Protein AF-A0A6I7Q0B2-F1 (afdb_monomer_lite)

Sequence (100 aa):
MFHTGYSILVLSMLLAWSSLLLGLSLFSLRSPLAFAQWVGPYFWLKNRFSWTEKTDRRFSYASGLLLLAGMASSKFILGGVFVTAAFRLWASPFAFLFQP

pLDDT: mean 74.47, std 11.18, range [42.38, 88.12]

Radius of gyration: 20.96 Å; chains: 1; bounding box: 53×22×55 Å

Structure (mmCIF, N/CA/C/O backbone):
data_AF-A0A6I7Q0B2-F1
#
_entry.id   AF-A0A6I7Q0B2-F1
#
loop_
_atom_site.group_PDB
_atom_site.id
_atom_site.type_symbol
_atom_site.label_atom_id
_atom_site.label_alt_id
_atom_site.label_comp_id
_atom_site.label_asym_id
_atom_site.label_entity_id
_atom_site.label_seq_id
_atom_site.pdbx_PDB_ins_code
_atom_site.Cartn_x
_atom_site.Cartn_y
_atom_site.Cartn_z
_atom_site.occupancy
_atom_site.B_iso_or_equiv
_atom_site.auth_seq_id
_atom_site.auth_comp_id
_atom_site.auth_asym_id
_atom_site.auth_atom_id
_atom_site.pdbx_PDB_model_num
ATOM 1 N N . MET A 1 1 ? 15.271 -9.897 -27.516 1.00 45.62 1 MET A N 1
ATOM 2 C CA . MET A 1 1 ? 13.807 -9.678 -27.594 1.00 45.62 1 MET A CA 1
ATOM 3 C C . MET A 1 1 ? 13.029 -10.203 -26.379 1.00 45.62 1 MET A C 1
ATOM 5 O O . MET A 1 1 ? 12.013 -9.615 -26.055 1.00 45.62 1 MET A O 1
ATOM 9 N N . PHE A 1 2 ? 13.495 -11.237 -25.660 1.00 42.38 2 PHE A N 1
ATOM 10 C CA . PHE A 1 2 ? 12.788 -11.762 -24.475 1.00 42.38 2 PHE A CA 1
ATOM 11 C C . PHE A 1 2 ? 12.894 -10.890 -23.206 1.00 42.38 2 PHE A C 1
ATOM 13 O O . PHE A 1 2 ? 11.974 -10.897 -22.400 1.00 42.38 2 PHE A O 1
ATOM 20 N N . HIS A 1 3 ? 13.943 -10.076 -23.032 1.00 50.81 3 HIS A N 1
ATOM 21 C CA . HIS A 1 3 ? 14.107 -9.247 -21.823 1.00 50.81 3 HIS A CA 1
ATOM 22 C C . HIS A 1 3 ? 13.149 -8.049 -21.721 1.00 50.81 3 HIS A C 1
ATOM 24 O O . HIS A 1 3 ? 12.774 -7.666 -20.617 1.00 50.81 3 HIS A O 1
ATOM 30 N N . THR A 1 4 ? 12.715 -7.475 -22.845 1.00 56.50 4 THR A N 1
ATOM 31 C CA . THR A 1 4 ? 11.811 -6.312 -22.856 1.00 56.50 4 THR A CA 1
ATOM 32 C C . THR A 1 4 ? 10.398 -6.665 -22.384 1.00 56.50 4 THR A C 1
ATOM 34 O O . THR A 1 4 ? 9.772 -5.860 -21.700 1.00 56.50 4 THR A O 1
ATOM 37 N N . GLY A 1 5 ? 9.919 -7.883 -22.669 1.00 60.19 5 GLY A N 1
ATOM 38 C CA . GLY A 1 5 ? 8.605 -8.357 -22.217 1.00 60.19 5 GLY A CA 1
ATOM 39 C C . GLY A 1 5 ? 8.504 -8.502 -20.695 1.00 60.19 5 GLY A C 1
ATOM 40 O O . GLY A 1 5 ? 7.542 -8.025 -20.097 1.00 60.19 5 GLY A O 1
ATOM 41 N N . TYR A 1 6 ? 9.527 -9.078 -20.049 1.00 64.31 6 TYR A N 1
ATOM 42 C CA . TYR A 1 6 ? 9.564 -9.221 -18.587 1.00 64.31 6 TYR A CA 1
ATOM 43 C C . TYR A 1 6 ? 9.599 -7.870 -17.868 1.00 64.31 6 TYR A C 1
ATOM 45 O O . TYR A 1 6 ? 8.915 -7.697 -16.864 1.00 64.31 6 TYR A O 1
ATOM 53 N N . SER A 1 7 ? 10.348 -6.893 -18.387 1.00 66.12 7 SER A N 1
ATOM 54 C CA . SER A 1 7 ? 10.412 -5.557 -17.785 1.00 66.12 7 SER A CA 1
ATOM 55 C C . SER A 1 7 ? 9.065 -4.835 -17.820 1.00 66.12 7 SER A C 1
ATOM 57 O O . SER A 1 7 ? 8.691 -4.213 -16.828 1.00 66.12 7 SER A O 1
ATOM 59 N N . ILE A 1 8 ? 8.312 -4.953 -18.918 1.00 72.31 8 ILE A N 1
ATOM 60 C CA . ILE A 1 8 ? 6.970 -4.363 -19.042 1.00 72.31 8 ILE A CA 1
ATOM 61 C C . ILE A 1 8 ? 5.995 -5.052 -18.084 1.00 72.31 8 ILE A C 1
ATOM 63 O O . ILE A 1 8 ? 5.271 -4.375 -17.363 1.00 72.31 8 ILE A O 1
ATOM 67 N N . LEU A 1 9 ? 6.022 -6.385 -18.015 1.00 77.56 9 LEU A N 1
ATOM 68 C CA . LEU A 1 9 ? 5.125 -7.155 -17.152 1.00 77.56 9 LEU A CA 1
ATOM 69 C C . LEU A 1 9 ? 5.363 -6.843 -15.663 1.00 77.56 9 LEU A C 1
ATOM 71 O O . LEU A 1 9 ? 4.410 -6.622 -14.916 1.00 77.56 9 LEU A O 1
ATOM 75 N N . VAL A 1 10 ? 6.629 -6.724 -15.250 1.00 78.56 10 VAL A N 1
ATOM 76 C CA . VAL A 1 10 ? 7.010 -6.312 -13.888 1.00 78.56 10 VAL A CA 1
ATOM 77 C C . VAL A 1 10 ? 6.592 -4.867 -13.600 1.00 78.56 10 VAL A C 1
ATOM 79 O O . VAL A 1 10 ? 6.035 -4.601 -12.537 1.00 78.56 10 VAL A O 1
ATOM 82 N N . LEU A 1 11 ? 6.798 -3.939 -14.542 1.00 75.44 11 LEU A N 1
ATOM 83 C CA . LEU A 1 11 ? 6.355 -2.546 -14.408 1.00 75.44 11 LEU A CA 1
ATOM 84 C C . LEU A 1 11 ? 4.834 -2.452 -14.236 1.00 75.44 11 LEU A C 1
ATOM 86 O O . LEU A 1 11 ? 4.367 -1.785 -13.314 1.00 75.44 11 LEU A O 1
ATOM 90 N N . SER A 1 12 ? 4.060 -3.143 -15.076 1.00 80.38 12 SER A N 1
ATOM 91 C CA . SER A 1 12 ? 2.596 -3.174 -14.994 1.00 80.38 12 SER A CA 1
ATOM 92 C C . SER A 1 12 ? 2.107 -3.782 -13.680 1.00 80.38 12 SER A C 1
ATOM 94 O O . SER A 1 12 ? 1.173 -3.257 -13.073 1.00 80.38 12 SER A O 1
ATOM 96 N N . MET A 1 13 ? 2.753 -4.849 -13.206 1.00 84.75 13 MET A N 1
ATOM 97 C CA . MET A 1 13 ? 2.390 -5.514 -11.954 1.00 84.75 13 MET A CA 1
ATOM 98 C C . MET A 1 13 ? 2.705 -4.649 -10.728 1.00 84.75 13 MET A C 1
ATOM 100 O O . MET A 1 13 ? 1.876 -4.544 -9.824 1.00 84.75 13 MET A O 1
ATOM 104 N N . LEU A 1 14 ? 3.851 -3.961 -10.722 1.00 80.25 14 LEU A N 1
ATOM 105 C CA . LEU A 1 14 ? 4.194 -2.983 -9.686 1.00 80.25 14 LEU A CA 1
ATOM 106 C C . LEU A 1 14 ? 3.232 -1.790 -9.692 1.00 80.25 14 LEU A C 1
ATOM 108 O O . LEU A 1 14 ? 2.804 -1.352 -8.628 1.00 80.25 14 LEU A O 1
ATOM 112 N N . LEU A 1 15 ? 2.844 -1.295 -10.870 1.00 82.50 15 LEU A N 1
ATOM 113 C CA . LEU A 1 15 ? 1.885 -0.197 -10.994 1.00 82.50 15 LEU A CA 1
ATOM 114 C C . LEU A 1 15 ? 0.497 -0.602 -10.471 1.00 82.50 15 LEU A C 1
ATOM 116 O O . LEU A 1 15 ? -0.122 0.147 -9.714 1.00 82.50 15 LEU A O 1
ATOM 120 N N . ALA A 1 16 ? 0.033 -1.804 -10.828 1.00 87.12 16 ALA A N 1
ATOM 121 C CA . ALA A 1 16 ? -1.215 -2.369 -10.321 1.00 87.12 16 ALA A CA 1
ATOM 122 C C . ALA A 1 16 ? -1.176 -2.519 -8.794 1.00 87.12 16 ALA A C 1
ATOM 124 O O . ALA A 1 16 ? -2.123 -2.124 -8.112 1.00 87.12 16 ALA A O 1
ATOM 125 N N . TRP A 1 17 ? -0.057 -3.008 -8.251 1.00 86.31 17 TRP A N 1
ATOM 126 C CA . TRP A 1 17 ? 0.160 -3.124 -6.812 1.00 86.31 17 TRP A CA 1
ATOM 127 C C . TRP A 1 17 ? 0.117 -1.764 -6.104 1.00 86.31 17 TRP A C 1
ATOM 129 O O . TRP A 1 17 ? -0.590 -1.610 -5.109 1.00 86.31 17 TRP A O 1
ATOM 139 N N . SER A 1 18 ? 0.792 -0.744 -6.640 1.00 82.31 18 SER A N 1
ATOM 140 C CA . SER A 1 18 ? 0.760 0.613 -6.081 1.00 82.31 18 SER A CA 1
ATOM 141 C C . SER A 1 18 ? -0.648 1.224 -6.096 1.00 82.31 18 SER A C 1
ATOM 143 O O . SER A 1 18 ? -1.028 1.884 -5.127 1.00 82.31 18 SER A O 1
ATOM 145 N N . SER A 1 19 ? -1.442 0.993 -7.147 1.00 84.69 19 SER A N 1
ATOM 146 C CA . SER A 1 19 ? -2.846 1.435 -7.214 1.00 84.69 19 SER A CA 1
ATOM 147 C C . SER A 1 19 ? -3.724 0.735 -6.173 1.00 84.69 19 SER A C 1
ATOM 149 O O . SER A 1 19 ? -4.566 1.374 -5.540 1.00 84.69 19 SER A O 1
ATOM 151 N N . LEU A 1 20 ? -3.491 -0.560 -5.943 1.00 88.12 20 LEU A N 1
ATOM 152 C CA . LEU A 1 20 ? -4.169 -1.344 -4.909 1.00 88.12 20 LEU A CA 1
ATOM 153 C C . LEU A 1 20 ? -3.843 -0.816 -3.504 1.00 88.12 20 LEU A C 1
ATOM 155 O O . LEU A 1 20 ? -4.750 -0.574 -2.707 1.00 88.12 20 LEU A O 1
ATOM 159 N N . LEU A 1 21 ? -2.561 -0.555 -3.225 1.00 86.69 21 LEU A N 1
ATOM 160 C CA . LEU A 1 21 ? -2.107 0.035 -1.960 1.00 86.69 21 LEU A CA 1
ATOM 161 C C . LEU A 1 21 ? -2.713 1.422 -1.717 1.00 86.69 21 LEU A C 1
ATOM 163 O O . LEU A 1 21 ? -3.122 1.722 -0.595 1.00 86.69 21 LEU A O 1
ATOM 167 N N . LEU A 1 22 ? -2.812 2.255 -2.758 1.00 83.38 22 LEU A N 1
ATOM 168 C CA . LEU A 1 22 ? -3.460 3.563 -2.667 1.00 83.38 22 LEU A CA 1
ATOM 169 C C . LEU A 1 22 ? -4.945 3.427 -2.314 1.00 83.38 22 LEU A C 1
ATOM 171 O O . LEU A 1 22 ? -5.420 4.110 -1.409 1.00 83.38 22 LEU A O 1
ATOM 175 N N . GLY A 1 23 ? -5.668 2.530 -2.992 1.00 85.62 23 GLY A N 1
ATOM 176 C CA . GLY A 1 23 ? -7.081 2.270 -2.714 1.00 85.62 23 GLY A CA 1
ATOM 177 C C . GLY A 1 23 ? -7.313 1.807 -1.275 1.00 85.62 23 GLY A C 1
ATOM 178 O O . GLY A 1 23 ? -8.181 2.343 -0.585 1.00 85.62 23 GLY A O 1
ATOM 179 N N . LEU A 1 24 ? -6.485 0.881 -0.786 1.00 85.81 24 LEU A N 1
ATOM 180 C CA . LEU A 1 24 ? -6.543 0.397 0.597 1.00 85.81 24 LEU A CA 1
ATOM 181 C C . LEU A 1 24 ? -6.183 1.490 1.614 1.00 85.81 24 LEU A C 1
ATOM 183 O O . LEU A 1 24 ? -6.828 1.595 2.657 1.00 85.81 24 LEU A O 1
ATOM 187 N N . SER A 1 25 ? -5.204 2.344 1.304 1.00 84.06 25 SER A N 1
ATOM 188 C CA . SER A 1 25 ? -4.844 3.481 2.157 1.00 84.06 25 SER A CA 1
ATOM 189 C C . SER A 1 25 ? -5.985 4.505 2.244 1.00 84.06 25 SER A C 1
ATOM 191 O O . SER A 1 25 ? -6.385 4.890 3.343 1.00 84.06 25 SER A O 1
ATOM 193 N N . LEU A 1 26 ? -6.610 4.866 1.118 1.00 86.38 26 LEU A N 1
ATOM 194 C CA . LEU A 1 26 ? -7.786 5.746 1.100 1.00 86.38 26 LEU A CA 1
ATOM 195 C C . LEU A 1 26 ? -8.984 5.128 1.832 1.00 86.38 26 LEU A C 1
ATOM 197 O O . LEU A 1 26 ? -9.687 5.834 2.556 1.00 86.38 26 LEU A O 1
ATOM 201 N N . PHE A 1 27 ? -9.199 3.817 1.699 1.00 84.44 27 PHE A N 1
ATOM 202 C CA . PHE A 1 27 ? -10.242 3.097 2.431 1.00 84.44 27 PHE A CA 1
ATOM 203 C C . PHE A 1 27 ? -10.010 3.149 3.951 1.00 84.44 27 PHE A C 1
ATOM 205 O O . PHE A 1 27 ? -10.942 3.436 4.708 1.00 84.44 27 PHE A O 1
ATOM 212 N N . SER A 1 28 ? -8.759 2.985 4.394 1.00 83.25 28 SER A N 1
ATOM 213 C CA . SER A 1 28 ? -8.382 3.095 5.811 1.00 83.25 28 SER A CA 1
ATOM 214 C C . SER A 1 28 ? -8.586 4.499 6.396 1.00 83.25 28 SER A C 1
ATOM 216 O O . SER A 1 28 ? -8.908 4.626 7.578 1.00 83.25 28 SER A O 1
ATOM 218 N N . LEU A 1 29 ? -8.436 5.545 5.573 1.00 79.56 29 LEU A N 1
ATOM 219 C CA . LEU A 1 29 ? -8.640 6.943 5.962 1.00 79.56 29 LEU A CA 1
ATOM 220 C C . LEU A 1 29 ? -10.124 7.322 5.976 1.00 79.56 29 LEU A C 1
ATOM 222 O O . LEU A 1 29 ? -10.573 8.017 6.885 1.00 79.56 29 LEU A O 1
ATOM 226 N N . ARG A 1 30 ? -10.894 6.866 4.979 1.00 83.81 30 ARG A N 1
ATOM 227 C CA . ARG A 1 30 ? -12.312 7.222 4.821 1.00 83.81 30 ARG A CA 1
ATOM 228 C C . ARG A 1 30 ? -13.212 6.511 5.829 1.00 83.81 30 ARG A C 1
ATOM 230 O O . ARG A 1 30 ? -14.173 7.105 6.310 1.00 83.81 30 ARG A O 1
ATOM 237 N N . SER A 1 31 ? -12.933 5.247 6.132 1.00 82.56 31 SER A N 1
ATOM 238 C CA . SER A 1 31 ? -13.776 4.429 7.009 1.00 82.56 31 SER A CA 1
ATOM 239 C C . SER A 1 31 ? -12.923 3.492 7.867 1.00 82.56 31 SER A C 1
ATOM 241 O O . SER A 1 31 ? -12.903 2.283 7.621 1.00 82.56 31 SER A O 1
ATOM 243 N N . PRO A 1 32 ? -12.231 4.018 8.895 1.00 77.19 32 PRO A N 1
ATOM 244 C CA . PRO A 1 32 ? -11.254 3.250 9.662 1.00 77.19 32 PRO A CA 1
ATOM 245 C C . PRO A 1 32 ? -11.862 2.045 10.389 1.00 77.19 32 PRO A C 1
ATOM 247 O O . PRO A 1 32 ? -11.254 0.985 10.456 1.00 77.19 32 PRO A O 1
ATOM 250 N N . LEU A 1 33 ? -13.097 2.172 10.883 1.00 75.00 33 LEU A N 1
ATOM 251 C CA . LEU A 1 33 ? -13.825 1.071 11.525 1.00 75.00 33 LEU A CA 1
ATOM 252 C C . LEU A 1 33 ? -14.132 -0.078 10.551 1.00 75.00 33 LEU A C 1
ATOM 254 O O . LEU A 1 33 ? -13.920 -1.238 10.892 1.00 75.00 33 LEU A O 1
ATOM 258 N N . ALA A 1 34 ? -14.581 0.241 9.334 1.00 78.69 34 ALA A N 1
ATOM 259 C CA . ALA A 1 34 ? -14.868 -0.759 8.305 1.00 78.69 34 ALA A CA 1
ATOM 260 C C . ALA A 1 34 ? -13.580 -1.404 7.770 1.00 78.69 34 ALA A C 1
ATOM 262 O O . ALA A 1 34 ? -13.529 -2.614 7.570 1.00 78.69 34 ALA A O 1
ATOM 263 N N . PHE A 1 35 ? -12.518 -0.609 7.600 1.00 80.19 35 PHE A N 1
ATOM 264 C CA . PHE A 1 35 ? -11.200 -1.108 7.213 1.00 80.19 35 PHE A CA 1
ATOM 265 C C . PHE A 1 35 ? -10.663 -2.108 8.236 1.00 80.19 35 PHE A C 1
ATOM 267 O O . PHE A 1 35 ? -10.215 -3.192 7.872 1.00 80.19 35 PHE A O 1
ATOM 274 N N . ALA A 1 36 ? -10.756 -1.777 9.523 1.00 72.56 36 ALA A N 1
ATOM 275 C CA . ALA A 1 36 ? -10.234 -2.631 10.573 1.00 72.56 36 ALA A CA 1
ATOM 276 C C . ALA A 1 36 ? -10.980 -3.975 10.657 1.00 72.56 36 ALA A C 1
ATOM 278 O O . ALA A 1 36 ? -10.356 -5.016 10.831 1.00 72.56 36 ALA A O 1
ATOM 279 N N . GLN A 1 37 ? -12.296 -3.986 10.422 1.00 76.62 37 GLN A N 1
ATOM 280 C CA . GLN A 1 37 ? -13.074 -5.227 10.301 1.00 76.62 37 GLN A CA 1
ATOM 281 C C . GLN A 1 37 ? -12.652 -6.092 9.102 1.00 76.62 37 GLN A C 1
ATOM 283 O O . GLN A 1 37 ? -12.789 -7.312 9.152 1.00 76.62 37 GLN A O 1
ATOM 288 N N . TRP A 1 38 ? -12.130 -5.477 8.041 1.00 76.94 38 TRP A N 1
ATOM 289 C CA . TRP A 1 38 ? -11.700 -6.165 6.823 1.00 76.94 38 TRP A CA 1
ATOM 290 C C . TRP A 1 38 ? -10.317 -6.825 6.958 1.00 76.94 38 TRP A C 1
ATOM 292 O O . TRP A 1 38 ? -10.005 -7.796 6.269 1.00 76.94 38 TRP A O 1
ATOM 302 N N . VAL A 1 39 ? -9.472 -6.322 7.861 1.00 77.50 39 VAL A N 1
ATOM 303 C CA . VAL A 1 39 ? -8.115 -6.833 8.082 1.00 77.50 39 VAL A CA 1
ATOM 304 C C . VAL A 1 39 ? -8.173 -8.029 9.039 1.00 77.50 39 VAL A C 1
ATOM 306 O O . VAL A 1 39 ? -8.211 -7.861 10.248 1.00 77.50 39 VAL A O 1
ATOM 309 N N . GLY A 1 40 ? -8.137 -9.265 8.531 1.00 70.81 40 GLY A N 1
ATOM 310 C CA . GLY A 1 40 ? -8.197 -10.493 9.355 1.00 70.81 40 GLY A CA 1
ATOM 311 C C . GLY A 1 40 ? -7.292 -10.524 10.613 1.00 70.81 40 GLY A C 1
ATOM 312 O O . GLY A 1 40 ? -7.773 -10.892 11.689 1.00 70.81 40 GLY A O 1
ATOM 313 N N . PRO A 1 41 ? -6.021 -10.072 10.548 1.00 73.50 41 PRO A N 1
ATOM 314 C CA . PRO A 1 41 ? -5.149 -9.956 11.723 1.00 73.50 41 PRO A CA 1
ATOM 315 C C . PRO A 1 41 ? -5.688 -9.035 12.821 1.00 73.50 41 PRO A C 1
ATOM 317 O O . PRO A 1 41 ? -5.398 -9.236 13.999 1.00 73.50 41 PRO A O 1
ATOM 320 N N . TYR A 1 42 ? -6.480 -8.029 12.454 1.00 72.19 42 TYR A N 1
ATOM 321 C CA . TYR A 1 42 ? -7.072 -7.092 13.394 1.00 72.19 42 TYR A CA 1
ATOM 322 C C . TYR A 1 42 ? -8.109 -7.761 14.290 1.00 72.19 42 TYR A C 1
ATOM 324 O O . TYR A 1 42 ? -8.121 -7.503 15.487 1.00 72.19 42 TYR A O 1
ATOM 332 N N . PHE A 1 43 ? -8.939 -8.659 13.751 1.00 71.62 43 PHE A N 1
ATOM 333 C CA . PHE A 1 43 ? -9.931 -9.380 14.555 1.00 71.62 43 PHE A CA 1
ATOM 334 C C . PHE A 1 43 ? -9.249 -10.267 15.607 1.00 71.62 43 PHE A C 1
ATOM 336 O O . PHE A 1 43 ? -9.663 -10.320 16.765 1.00 71.62 43 PHE A O 1
ATOM 343 N N . TRP A 1 44 ? -8.136 -10.898 15.223 1.00 76.50 44 TRP A N 1
ATOM 344 C CA . TRP A 1 44 ? -7.304 -11.687 16.128 1.00 76.50 44 TRP A CA 1
ATOM 345 C C . TRP A 1 44 ? -6.617 -10.825 17.200 1.00 76.50 44 TRP A C 1
ATOM 347 O O . TRP A 1 44 ? -6.669 -11.162 18.382 1.00 76.50 44 TRP A O 1
ATOM 357 N N . LEU A 1 45 ? -6.030 -9.684 16.817 1.00 77.12 45 LEU A N 1
ATOM 358 C CA . LEU A 1 45 ? -5.417 -8.723 17.745 1.00 77.12 45 LEU A CA 1
ATOM 359 C C . LEU A 1 45 ? -6.446 -8.129 18.716 1.00 77.12 45 LEU A C 1
ATOM 361 O O . LEU A 1 45 ? -6.199 -8.065 19.921 1.00 77.12 45 LEU A O 1
ATOM 365 N N . LYS A 1 46 ? -7.624 -7.754 18.213 1.00 74.81 46 LYS A N 1
ATOM 366 C CA . LYS A 1 46 ? -8.711 -7.175 19.004 1.00 74.81 46 LYS A CA 1
ATOM 367 C C . LYS A 1 46 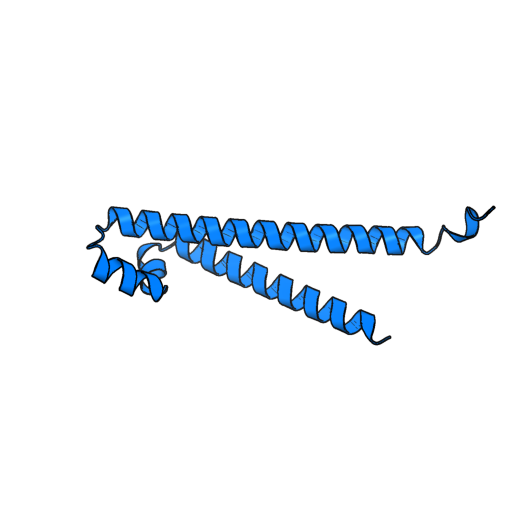? -9.222 -8.150 20.059 1.00 74.81 46 LYS A C 1
ATOM 369 O O . LYS A 1 46 ? -9.335 -7.769 21.222 1.00 74.81 46 LYS A O 1
ATOM 374 N N . ASN A 1 47 ? -9.454 -9.407 19.674 1.00 77.88 47 ASN A N 1
ATOM 375 C CA . ASN A 1 47 ? -9.898 -10.450 20.602 1.00 77.88 47 ASN A CA 1
ATOM 376 C C . ASN A 1 47 ? -8.840 -10.796 21.655 1.00 77.88 47 ASN A C 1
ATOM 378 O O . ASN A 1 47 ? -9.190 -11.252 22.739 1.00 77.88 47 ASN A O 1
ATOM 382 N N . ARG A 1 48 ? -7.552 -10.589 21.354 1.00 78.62 48 ARG A N 1
ATOM 383 C CA . ARG A 1 48 ? -6.456 -10.944 22.262 1.00 78.62 48 ARG A CA 1
ATOM 384 C C . ARG A 1 48 ? -6.072 -9.836 23.241 1.00 78.62 48 ARG A C 1
ATOM 386 O O . ARG A 1 48 ? -5.620 -10.145 24.337 1.00 78.62 48 ARG A O 1
ATOM 393 N N . PHE A 1 49 ? -6.241 -8.572 22.857 1.00 79.56 49 PHE A N 1
ATOM 394 C CA . PHE A 1 49 ? -5.779 -7.415 23.635 1.00 79.56 49 PHE A CA 1
ATOM 395 C C . PHE A 1 49 ? -6.902 -6.500 24.146 1.00 79.56 49 PHE A C 1
ATOM 397 O O . PHE A 1 49 ? -6.605 -5.440 24.697 1.00 79.56 49 PHE A O 1
ATOM 404 N N . SER A 1 50 ? -8.175 -6.876 23.970 1.00 78.69 50 SER A N 1
ATOM 405 C CA . SER A 1 50 ? -9.343 -6.111 24.445 1.00 78.69 50 SER A CA 1
ATOM 406 C C . SER A 1 50 ? -9.292 -4.632 24.035 1.00 78.69 50 SER A C 1
ATOM 408 O O . SER A 1 50 ? -9.490 -3.728 24.848 1.00 78.69 50 SER A O 1
ATOM 410 N N . TRP A 1 51 ? -8.950 -4.372 22.770 1.00 80.19 51 TRP A N 1
ATOM 411 C CA . TRP A 1 51 ? -8.742 -3.013 22.273 1.00 80.19 51 TRP A CA 1
ATOM 412 C C . TRP A 1 51 ? -10.017 -2.166 22.335 1.00 80.19 51 TRP A C 1
ATOM 414 O O . TRP A 1 51 ? -11.110 -2.602 21.981 1.00 80.19 51 TRP A O 1
ATOM 424 N N . THR A 1 52 ? -9.848 -0.921 22.786 1.00 77.31 52 THR A N 1
ATOM 425 C CA . THR A 1 52 ? -10.914 0.087 22.806 1.00 77.31 52 THR A CA 1
ATOM 426 C C . THR A 1 52 ? -11.080 0.718 21.422 1.00 77.31 52 THR A C 1
ATOM 428 O O . THR A 1 52 ? -10.132 0.761 20.637 1.00 77.31 52 THR A O 1
ATOM 431 N N . GLU A 1 53 ? -12.244 1.312 21.137 1.00 73.88 53 GLU A N 1
ATOM 432 C CA . GLU A 1 53 ? -12.508 1.999 19.855 1.00 73.88 53 GLU A CA 1
ATOM 433 C C . GLU A 1 53 ? -11.461 3.068 19.486 1.00 73.88 53 GLU A C 1
ATOM 435 O O . GLU A 1 53 ? -11.225 3.371 18.312 1.00 73.88 53 GLU A O 1
ATOM 440 N N . LYS A 1 54 ? -10.809 3.669 20.486 1.00 78.62 54 LYS A N 1
ATOM 441 C CA . LYS A 1 54 ? -9.739 4.646 20.261 1.00 78.62 54 LYS A CA 1
ATOM 442 C C . LYS A 1 54 ? -8.479 3.982 19.695 1.00 78.62 54 LYS A C 1
ATOM 444 O O . LYS A 1 54 ? -7.810 4.574 18.846 1.00 78.62 54 LYS A O 1
ATOM 449 N N . THR A 1 55 ? -8.161 2.771 20.147 1.00 79.75 55 THR A N 1
ATOM 450 C CA . THR A 1 55 ? -7.047 1.957 19.639 1.00 79.75 55 THR A CA 1
ATOM 451 C C . THR A 1 55 ? -7.352 1.433 18.238 1.00 79.75 55 THR A C 1
ATOM 453 O O . THR A 1 55 ? -6.492 1.512 17.366 1.00 79.75 55 THR A O 1
ATOM 456 N N . ASP A 1 56 ? -8.599 1.030 17.999 1.00 73.69 56 ASP A N 1
ATOM 457 C CA . ASP A 1 56 ? -9.128 0.586 16.705 1.00 73.69 56 ASP A CA 1
ATOM 458 C C . ASP A 1 56 ? -8.884 1.621 15.589 1.00 73.69 56 ASP A C 1
ATOM 460 O O . ASP A 1 56 ? -8.297 1.325 14.542 1.00 73.69 56 ASP A O 1
ATOM 464 N N . ARG A 1 57 ? -9.232 2.890 15.849 1.00 76.50 57 ARG A N 1
ATOM 465 C CA . ARG A 1 57 ? -8.969 3.992 14.906 1.00 76.50 57 ARG A CA 1
ATOM 466 C C . ARG A 1 57 ? -7.475 4.215 14.679 1.00 76.50 57 ARG A C 1
ATOM 468 O O . ARG A 1 57 ? -7.054 4.390 13.539 1.00 76.50 57 ARG A O 1
ATOM 475 N N . ARG A 1 58 ? -6.665 4.208 15.745 1.00 81.94 58 ARG A N 1
ATOM 476 C CA . ARG A 1 58 ? -5.207 4.414 15.654 1.00 81.94 58 ARG A CA 1
ATOM 477 C C . ARG A 1 58 ? -4.524 3.317 14.848 1.00 81.94 58 ARG A C 1
ATOM 479 O O . ARG A 1 58 ? -3.664 3.636 14.034 1.00 81.94 58 ARG A O 1
ATOM 486 N N . PHE A 1 59 ? -4.924 2.064 15.048 1.00 82.25 59 PHE A N 1
ATOM 487 C CA . PHE A 1 59 ? -4.419 0.943 14.270 1.00 82.25 59 PHE A CA 1
ATOM 488 C C . PHE A 1 59 ? -4.753 1.127 12.792 1.00 82.25 59 PHE A C 1
ATOM 490 O O . PHE A 1 59 ? -3.837 1.097 11.979 1.00 82.25 59 PHE A O 1
ATOM 497 N N . SER A 1 60 ? -6.016 1.430 12.459 1.00 80.94 60 SER A N 1
ATOM 498 C CA . SER A 1 60 ? -6.431 1.667 11.070 1.00 80.94 60 SER A CA 1
ATOM 499 C C . SER A 1 60 ? -5.614 2.774 10.396 1.00 80.94 60 SER A C 1
ATOM 501 O O . SER A 1 60 ? -5.122 2.582 9.283 1.00 80.94 60 SER A O 1
ATOM 503 N N . TYR A 1 61 ? -5.399 3.906 11.079 1.00 80.75 61 TYR A N 1
ATOM 504 C CA . TYR A 1 61 ? -4.550 4.987 10.567 1.00 80.75 61 TYR A CA 1
ATOM 505 C C . TYR A 1 61 ? -3.087 4.564 10.407 1.00 80.75 61 TYR A C 1
ATOM 507 O O . TYR A 1 61 ? -2.474 4.884 9.392 1.00 80.75 61 TYR A O 1
ATOM 515 N N . ALA A 1 62 ? -2.528 3.827 11.371 1.00 84.69 62 ALA A N 1
ATOM 516 C CA . ALA A 1 62 ? -1.154 3.337 11.301 1.00 84.69 62 ALA A CA 1
ATOM 517 C C . ALA A 1 62 ? -0.961 2.369 10.125 1.00 84.69 62 ALA A C 1
ATOM 519 O O . ALA A 1 62 ? -0.017 2.528 9.354 1.00 84.69 62 ALA A O 1
ATOM 520 N N . SER A 1 63 ? -1.885 1.424 9.927 1.00 83.44 63 SER A N 1
ATOM 521 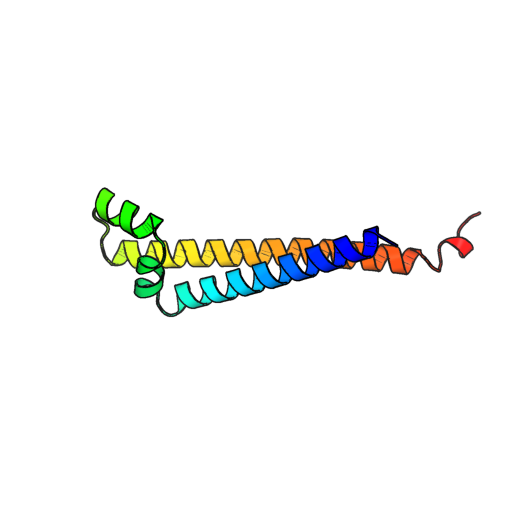C CA . SER A 1 63 ? -1.892 0.547 8.753 1.00 83.44 63 SER A CA 1
ATOM 522 C C . SER A 1 63 ? -2.076 1.330 7.453 1.00 83.44 63 SER A C 1
ATOM 524 O O . SER A 1 63 ? -1.386 1.054 6.477 1.00 83.44 63 SER A O 1
ATOM 526 N N . GLY A 1 64 ? -2.930 2.355 7.444 1.00 82.56 64 GLY A N 1
ATOM 527 C CA . GLY A 1 64 ? -3.119 3.248 6.304 1.00 82.56 64 GLY A CA 1
ATOM 528 C C . GLY A 1 64 ? -1.859 4.006 5.901 1.00 82.56 64 GLY A C 1
ATOM 529 O O . GLY A 1 64 ? -1.526 4.064 4.715 1.00 82.56 64 GLY A O 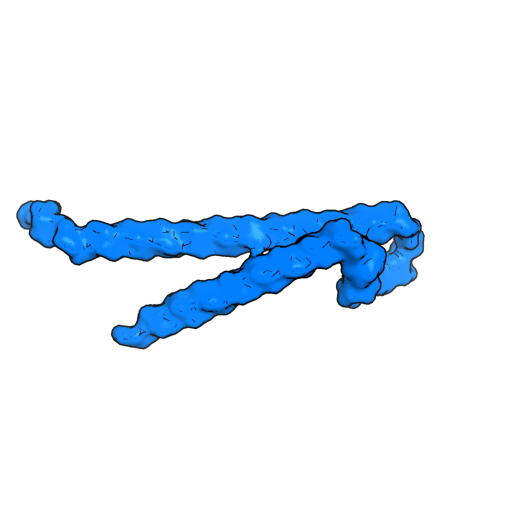1
ATOM 530 N N . LEU A 1 65 ? -1.137 4.544 6.888 1.00 84.88 65 LEU A N 1
ATOM 531 C CA . LEU A 1 65 ? 0.152 5.216 6.708 1.00 84.88 65 LEU A CA 1
ATOM 532 C C . LEU A 1 65 ? 1.237 4.245 6.234 1.00 84.88 65 LEU A C 1
ATOM 534 O O . LEU A 1 65 ? 2.017 4.599 5.355 1.00 84.88 65 LEU A O 1
ATOM 538 N N . LEU A 1 66 ? 1.260 3.016 6.754 1.00 86.06 66 LEU A N 1
ATOM 539 C CA . LEU A 1 66 ? 2.161 1.953 6.293 1.00 86.06 66 LEU A CA 1
ATOM 540 C C . LEU A 1 66 ? 1.917 1.600 4.820 1.00 86.06 66 LEU A C 1
ATOM 542 O O . LEU A 1 66 ? 2.867 1.502 4.044 1.00 86.06 66 LEU A O 1
ATOM 546 N N . LEU A 1 67 ? 0.651 1.469 4.414 1.00 85.19 67 LEU A N 1
ATOM 547 C CA . LEU A 1 67 ? 0.271 1.235 3.016 1.00 85.19 67 LEU A CA 1
ATOM 548 C C . LEU A 1 67 ? 0.667 2.416 2.119 1.00 85.19 67 LEU A C 1
ATOM 550 O O . LEU A 1 67 ? 1.171 2.210 1.013 1.00 85.19 67 LEU A O 1
ATOM 554 N N . LEU A 1 68 ? 0.505 3.649 2.609 1.00 85.19 68 LEU A N 1
ATOM 555 C CA . LEU A 1 68 ? 0.918 4.859 1.897 1.00 85.19 68 LEU A CA 1
ATOM 556 C C . LEU A 1 68 ? 2.446 4.927 1.733 1.00 85.19 6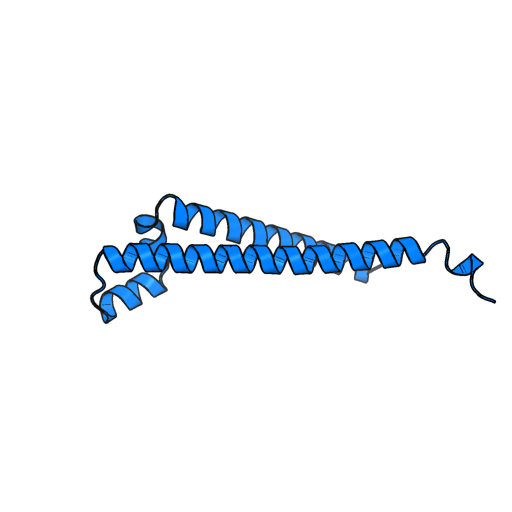8 LEU A C 1
ATOM 558 O O . LEU A 1 68 ? 2.938 5.253 0.654 1.00 85.19 68 LEU A O 1
ATOM 562 N N . ALA A 1 69 ? 3.198 4.571 2.777 1.00 85.38 69 ALA A N 1
ATOM 563 C CA . ALA A 1 69 ? 4.656 4.493 2.741 1.00 85.38 69 ALA A CA 1
ATOM 564 C C . ALA A 1 69 ? 5.138 3.403 1.768 1.00 85.38 69 ALA A C 1
ATOM 566 O O . ALA A 1 69 ? 6.058 3.639 0.984 1.00 85.38 69 ALA A O 1
ATOM 567 N N . GLY A 1 70 ? 4.474 2.242 1.740 1.00 81.50 70 GLY A N 1
ATOM 568 C CA . GLY A 1 70 ? 4.718 1.194 0.743 1.00 81.50 70 GLY A CA 1
ATOM 569 C C . GLY A 1 70 ? 4.425 1.658 -0.691 1.00 81.50 70 GLY A C 1
ATOM 570 O O . GLY A 1 70 ? 5.201 1.385 -1.612 1.00 81.50 70 GLY A O 1
ATOM 571 N N . MET A 1 71 ? 3.353 2.432 -0.894 1.00 87.50 71 MET A N 1
ATOM 572 C CA . MET A 1 71 ? 3.064 3.063 -2.186 1.00 87.50 71 MET A CA 1
ATOM 573 C C . MET A 1 71 ? 4.159 4.072 -2.578 1.00 87.50 71 MET A C 1
ATOM 575 O O . MET A 1 71 ? 4.614 4.074 -3.720 1.00 87.50 71 MET A O 1
ATOM 579 N N . ALA A 1 72 ? 4.604 4.924 -1.653 1.00 82.06 72 ALA A N 1
ATOM 580 C CA . ALA A 1 72 ? 5.664 5.895 -1.918 1.00 82.06 72 ALA A CA 1
ATOM 581 C C . ALA A 1 72 ? 6.993 5.205 -2.269 1.00 82.06 72 ALA A C 1
ATOM 583 O O . ALA A 1 72 ? 7.633 5.575 -3.251 1.00 82.06 72 ALA A O 1
ATOM 584 N N . SER A 1 73 ? 7.357 4.152 -1.531 1.00 83.19 73 SER A N 1
ATOM 585 C CA . SER A 1 73 ? 8.550 3.341 -1.794 1.00 83.19 73 SER A CA 1
ATOM 586 C C . SER A 1 73 ? 8.492 2.656 -3.166 1.00 83.19 73 SER A C 1
ATOM 588 O O . SER A 1 73 ? 9.427 2.766 -3.957 1.00 83.19 73 SER A O 1
ATOM 590 N N . SER A 1 74 ? 7.360 2.035 -3.521 1.00 81.00 74 SER A N 1
ATOM 591 C CA . SER A 1 74 ? 7.188 1.423 -4.850 1.00 81.00 74 SER A CA 1
ATOM 592 C C . SER A 1 74 ? 7.263 2.449 -5.987 1.00 81.00 74 SER A C 1
ATOM 594 O O . SER A 1 74 ? 7.922 2.189 -6.993 1.00 81.00 74 SER A O 1
ATOM 596 N N . LYS A 1 75 ? 6.687 3.648 -5.817 1.00 77.56 75 LYS A N 1
ATOM 597 C CA . LYS A 1 75 ? 6.828 4.750 -6.786 1.00 77.56 75 LYS A CA 1
ATOM 598 C C . LYS A 1 75 ? 8.262 5.266 -6.894 1.00 77.56 75 LYS A C 1
ATOM 600 O O . LYS A 1 75 ? 8.693 5.586 -7.996 1.00 77.56 75 LYS A O 1
ATOM 605 N N . PHE A 1 76 ? 9.003 5.320 -5.789 1.00 81.88 76 PHE A N 1
ATOM 606 C CA . PHE A 1 76 ? 10.416 5.700 -5.795 1.00 81.88 76 PHE A CA 1
ATOM 607 C C . PHE A 1 76 ? 11.263 4.691 -6.583 1.00 81.88 76 PHE A C 1
ATOM 609 O O . PHE A 1 76 ? 12.050 5.092 -7.438 1.00 81.88 76 PHE A O 1
ATOM 616 N N . ILE A 1 77 ? 11.043 3.388 -6.377 1.00 78.31 77 ILE A N 1
ATOM 617 C CA . ILE A 1 77 ? 11.719 2.324 -7.137 1.00 78.31 77 ILE A CA 1
ATOM 618 C C . ILE A 1 77 ? 11.353 2.406 -8.625 1.00 78.31 77 ILE A C 1
ATOM 620 O O . ILE A 1 77 ? 12.243 2.397 -9.473 1.00 78.31 77 ILE A O 1
ATOM 624 N N . LEU A 1 78 ? 10.063 2.539 -8.953 1.00 76.56 78 LEU A N 1
ATOM 625 C CA . LEU A 1 78 ? 9.593 2.698 -10.335 1.00 76.56 78 LEU A CA 1
ATOM 626 C C . LEU A 1 78 ? 10.196 3.937 -11.008 1.00 76.56 78 LEU A C 1
ATOM 628 O O . LEU A 1 78 ? 10.650 3.854 -12.148 1.00 76.56 78 LEU A O 1
ATOM 632 N N . GLY A 1 79 ? 10.253 5.061 -10.291 1.00 77.25 79 GLY A N 1
ATOM 633 C CA . GLY A 1 79 ? 10.897 6.289 -10.745 1.00 77.25 79 GLY A CA 1
ATOM 634 C C . GLY A 1 79 ? 12.391 6.094 -10.992 1.00 77.25 79 GLY A C 1
ATOM 635 O O . GLY A 1 79 ? 12.880 6.467 -12.052 1.00 77.25 79 GLY A O 1
ATOM 636 N N . GLY A 1 80 ? 13.108 5.439 -10.075 1.00 76.62 80 GLY A N 1
ATOM 637 C CA . GLY A 1 80 ? 14.530 5.129 -10.240 1.00 76.62 80 GLY A CA 1
ATOM 638 C C . GLY A 1 80 ? 14.806 4.210 -11.434 1.00 76.62 80 GLY A C 1
ATOM 639 O O . GLY A 1 80 ? 15.725 4.473 -12.212 1.00 76.62 80 GLY A O 1
ATOM 640 N N . VAL A 1 81 ? 13.982 3.177 -11.641 1.00 73.50 81 VAL A N 1
ATOM 641 C CA . VAL A 1 81 ? 14.076 2.287 -12.813 1.00 73.50 81 VAL A CA 1
ATOM 642 C C . VAL A 1 81 ? 13.797 3.060 -14.101 1.00 73.50 81 VAL A C 1
ATOM 644 O O . VAL A 1 81 ? 14.545 2.910 -15.065 1.00 73.50 81 VAL A O 1
ATOM 647 N N . PHE A 1 82 ? 12.773 3.917 -14.115 1.00 72.19 82 PHE A N 1
ATOM 648 C CA . PHE A 1 82 ? 12.428 4.734 -15.277 1.00 72.19 82 PHE A CA 1
ATOM 649 C C . PHE A 1 82 ? 13.532 5.738 -15.621 1.00 72.19 82 PHE A C 1
ATOM 651 O O . PHE A 1 82 ? 13.941 5.820 -16.773 1.00 72.19 82 PHE A O 1
ATOM 658 N N . VAL A 1 83 ? 14.071 6.446 -14.625 1.00 74.56 83 VAL A N 1
ATOM 659 C CA . VAL A 1 83 ? 15.197 7.375 -14.790 1.00 74.56 83 VAL A CA 1
ATOM 660 C C . VAL A 1 83 ? 16.433 6.634 -15.301 1.00 74.56 83 VAL A C 1
ATOM 662 O O . VAL A 1 83 ? 17.036 7.056 -16.282 1.00 74.56 83 VAL A O 1
ATOM 665 N N . THR A 1 84 ? 16.775 5.483 -14.716 1.00 70.88 84 THR A N 1
ATOM 666 C CA . THR A 1 84 ? 17.905 4.657 -15.178 1.00 70.88 84 THR A CA 1
ATOM 667 C C . THR A 1 84 ? 17.701 4.167 -16.616 1.00 70.88 84 THR A C 1
ATOM 669 O O . THR A 1 84 ? 18.639 4.179 -17.413 1.00 70.88 84 THR A O 1
ATOM 672 N N . ALA A 1 85 ? 16.482 3.758 -16.977 1.00 67.25 85 ALA A N 1
ATOM 673 C CA . ALA A 1 85 ? 16.140 3.359 -18.339 1.00 67.25 85 ALA A CA 1
ATOM 674 C C . ALA A 1 85 ? 16.209 4.544 -19.316 1.00 67.25 85 ALA A C 1
ATOM 676 O O . ALA A 1 85 ? 16.758 4.392 -20.404 1.00 67.25 85 ALA A O 1
ATOM 677 N N . ALA A 1 86 ? 15.732 5.725 -18.918 1.00 65.94 86 ALA A N 1
ATOM 678 C CA . ALA A 1 86 ? 15.816 6.952 -19.703 1.00 65.94 86 ALA A CA 1
ATOM 679 C C . ALA A 1 86 ? 17.273 7.372 -19.933 1.00 65.94 86 ALA A C 1
ATOM 681 O 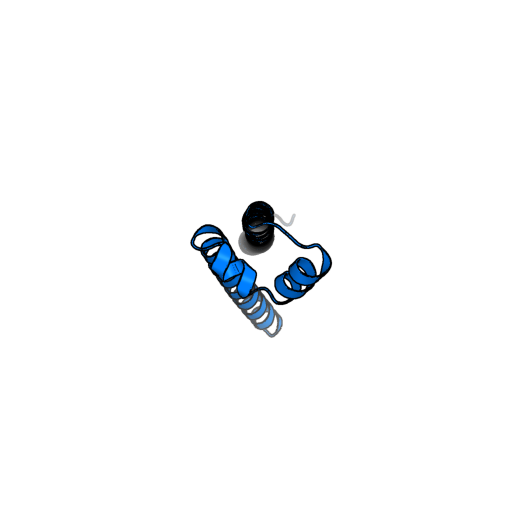O . ALA A 1 86 ? 17.638 7.658 -21.067 1.00 65.94 86 ALA A O 1
ATOM 682 N N . PHE A 1 87 ? 18.133 7.314 -18.911 1.00 66.81 87 PHE A N 1
ATOM 683 C CA . PHE A 1 87 ? 19.570 7.565 -19.064 1.00 66.81 87 PHE A CA 1
ATOM 684 C C . PHE A 1 87 ? 20.252 6.530 -19.959 1.00 66.81 87 PHE A C 1
ATOM 686 O O . PHE A 1 87 ? 21.096 6.905 -20.763 1.00 66.81 87 PHE A O 1
ATOM 693 N N . ARG A 1 88 ? 19.884 5.244 -19.884 1.00 62.56 88 ARG A N 1
ATOM 694 C CA . ARG A 1 88 ? 20.406 4.220 -20.810 1.00 62.56 88 ARG A CA 1
ATOM 695 C C . ARG A 1 88 ? 19.974 4.479 -22.250 1.00 62.56 88 ARG A C 1
ATOM 697 O O . ARG A 1 88 ? 20.797 4.378 -23.151 1.00 62.56 88 ARG A O 1
ATOM 704 N N . LEU A 1 89 ? 18.712 4.842 -22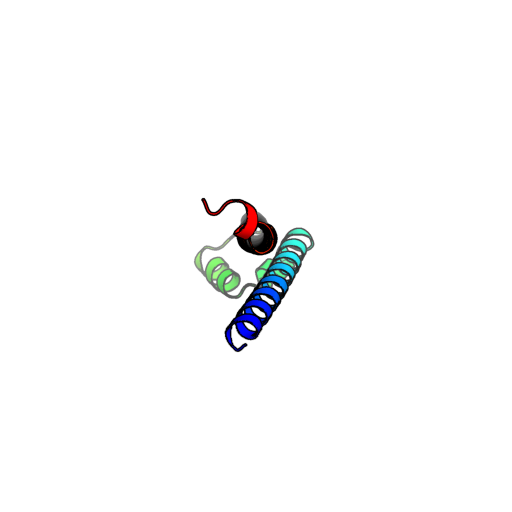.465 1.00 62.03 89 LEU A N 1
ATOM 705 C CA . LEU A 1 89 ? 18.192 5.202 -23.785 1.00 62.03 89 LEU A CA 1
ATOM 706 C C . LEU A 1 89 ? 18.797 6.509 -24.306 1.00 62.03 89 LEU A C 1
ATOM 708 O O . LEU A 1 89 ? 19.016 6.625 -25.503 1.00 62.03 89 LEU A O 1
ATOM 712 N N . TRP A 1 90 ? 19.108 7.459 -23.422 1.00 56.78 90 TRP A N 1
ATOM 713 C CA . TRP A 1 90 ? 19.746 8.730 -23.763 1.00 56.78 90 TRP A CA 1
ATOM 714 C C . TRP A 1 90 ? 21.258 8.595 -23.995 1.00 56.78 90 TRP A C 1
ATOM 716 O O . TRP A 1 90 ? 21.806 9.266 -24.863 1.00 56.78 90 TRP A O 1
ATOM 726 N N . ALA A 1 91 ? 21.927 7.673 -23.301 1.00 56.94 91 ALA A N 1
ATOM 727 C CA . ALA A 1 91 ? 23.311 7.291 -23.580 1.00 56.94 91 ALA A CA 1
ATOM 728 C C . ALA A 1 91 ? 23.441 6.476 -24.886 1.00 56.94 91 ALA A C 1
ATOM 730 O O . ALA A 1 91 ? 24.494 6.484 -25.520 1.00 56.94 91 ALA A O 1
ATOM 731 N N . SER A 1 92 ? 22.372 5.797 -25.321 1.00 57.59 92 SER A N 1
ATOM 732 C CA . SER A 1 92 ? 22.364 4.873 -26.465 1.00 57.59 92 SER A CA 1
ATOM 733 C C . SER A 1 92 ? 22.460 5.473 -27.888 1.00 57.59 92 SER A C 1
ATOM 735 O O . SER A 1 92 ? 22.717 4.675 -28.788 1.00 57.59 92 SER A O 1
ATOM 737 N N . PRO A 1 93 ? 22.314 6.784 -28.178 1.00 54.69 93 PRO A N 1
ATOM 738 C CA . PRO A 1 93 ? 22.558 7.322 -29.518 1.00 54.69 93 PRO A CA 1
ATOM 739 C C . PRO A 1 93 ? 23.742 8.294 -29.592 1.00 54.69 93 PRO A C 1
ATOM 741 O O . PRO A 1 93 ? 24.122 8.663 -30.691 1.00 54.69 93 PRO A O 1
ATOM 744 N N . PHE A 1 94 ? 24.347 8.705 -28.473 1.00 52.91 94 PHE A N 1
ATOM 745 C CA . PHE A 1 94 ? 25.484 9.639 -28.473 1.00 52.91 94 PHE A CA 1
ATOM 746 C C . PHE A 1 94 ? 26.795 9.003 -27.998 1.00 52.91 94 PHE A C 1
ATOM 748 O O . PHE A 1 94 ? 27.853 9.588 -28.197 1.00 52.91 94 PHE A O 1
ATOM 755 N N . ALA A 1 95 ? 26.772 7.781 -27.451 1.00 51.28 95 ALA A N 1
ATOM 756 C CA . ALA A 1 95 ? 27.990 7.082 -27.036 1.00 51.28 95 ALA A CA 1
ATOM 757 C C . ALA A 1 95 ? 28.970 6.783 -28.191 1.00 51.28 95 ALA A C 1
ATOM 759 O O . ALA A 1 95 ? 30.159 6.644 -27.934 1.00 51.28 95 ALA A O 1
ATOM 760 N N . PHE A 1 96 ? 28.514 6.737 -29.451 1.00 54.03 96 PHE A N 1
ATOM 761 C CA . PHE A 1 96 ? 29.400 6.558 -30.612 1.00 54.03 96 PHE A CA 1
ATOM 762 C C . PHE A 1 96 ? 30.196 7.825 -30.984 1.00 54.03 96 PHE A C 1
ATOM 764 O O . PHE A 1 96 ? 31.179 7.726 -31.706 1.00 54.03 96 PHE A O 1
ATOM 771 N N . LEU A 1 97 ? 29.783 9.008 -30.507 1.00 53.31 97 LEU A N 1
ATOM 772 C CA . LEU A 1 97 ? 30.439 10.294 -30.795 1.00 53.31 97 LEU A CA 1
ATOM 773 C C . LEU A 1 97 ? 31.518 10.670 -29.767 1.00 53.31 97 LEU A C 1
ATOM 775 O O . LEU A 1 97 ? 32.246 11.634 -29.979 1.00 53.31 97 LEU A O 1
ATOM 779 N N . PHE A 1 98 ? 31.608 9.932 -28.657 1.00 52.47 98 PHE A N 1
ATOM 780 C CA . PHE A 1 98 ? 32.547 10.188 -27.556 1.00 52.47 98 PHE A CA 1
ATOM 781 C C . PHE A 1 98 ? 33.450 8.983 -27.241 1.00 52.47 98 PHE A C 1
ATOM 783 O O . PHE A 1 98 ? 34.118 8.971 -26.208 1.00 52.47 98 PHE A O 1
ATOM 790 N N . GLN A 1 99 ? 33.468 7.963 -28.106 1.00 42.81 99 GLN A N 1
ATOM 791 C CA . GLN A 1 99 ? 34.554 6.982 -28.111 1.00 42.81 99 GLN A CA 1
ATOM 792 C C . GLN A 1 99 ? 35.793 7.659 -28.727 1.00 42.81 99 GLN A C 1
ATOM 794 O O . GLN A 1 99 ? 35.642 8.258 -29.792 1.00 42.81 99 GLN A O 1
ATOM 799 N N . PRO A 1 100 ? 36.960 7.648 -28.054 1.00 53.91 100 PRO A N 1
ATOM 800 C CA . PRO A 1 100 ? 38.192 8.204 -28.612 1.00 53.91 100 PRO A CA 1
ATOM 801 C C . PRO A 1 100 ? 38.631 7.476 -29.886 1.00 53.91 100 PRO A C 1
ATOM 803 O O . PRO A 1 100 ? 38.347 6.260 -30.004 1.00 53.91 100 PRO A O 1
#

Secondary structure (DSSP, 8-state):
-HHHHHHHHHHHHHHHHHHHHHHHHHHHHH-HHHHHHH-HHHHHHHHHHT--HHHHHHHHHHHHHHHHHHHHHHHHHHHHHHHHHHHHHHHTTTGGGS--

Foldseek 3Di:
DVVVVVVVVVLVVLVVLLVVLLVLLVCLVVPVLVSLVVPVVSVVVCVVPVDDVVVSNVVSNVSSVVSVVVSVVSVVVSVVVVVVVVVVVVCVPCVVVPDD